Protein AF-A0A853F2Y1-F1 (afdb_monomer)

Structure (mmCIF, N/CA/C/O backbone):
data_AF-A0A853F2Y1-F1
#
_entry.id   AF-A0A853F2Y1-F1
#
loop_
_atom_site.group_PDB
_atom_site.id
_atom_site.type_symbol
_atom_site.label_atom_id
_atom_site.label_alt_id
_atom_site.label_comp_id
_atom_site.label_asym_id
_atom_site.label_entity_id
_atom_site.label_seq_id
_atom_site.p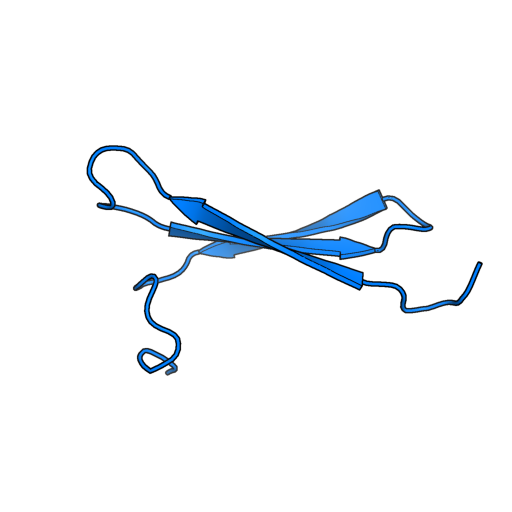dbx_PDB_ins_code
_atom_site.Cartn_x
_atom_site.Cartn_y
_atom_site.Cartn_z
_atom_site.occupancy
_atom_site.B_iso_or_equiv
_atom_site.auth_seq_id
_atom_site.auth_comp_id
_atom_site.auth_asym_id
_atom_site.auth_atom_id
_atom_site.pdbx_PDB_model_num
ATOM 1 N N . MET A 1 1 ? 15.167 4.378 -16.816 1.00 56.56 1 MET A N 1
ATOM 2 C CA . MET A 1 1 ? 13.969 3.815 -16.158 1.00 56.56 1 MET A CA 1
ATOM 3 C C . MET A 1 1 ? 14.167 2.313 -16.071 1.00 56.56 1 MET A C 1
ATOM 5 O O . MET A 1 1 ? 14.561 1.728 -17.071 1.00 56.56 1 MET A O 1
ATOM 9 N N . ILE A 1 2 ? 14.004 1.730 -14.882 1.00 72.19 2 ILE A N 1
ATOM 10 C CA . ILE A 1 2 ? 14.167 0.293 -14.616 1.00 72.19 2 ILE A CA 1
ATOM 11 C C . ILE A 1 2 ? 12.770 -0.280 -14.367 1.00 72.19 2 ILE A C 1
ATOM 13 O O . ILE A 1 2 ? 12.024 0.271 -13.556 1.00 72.19 2 ILE A O 1
ATOM 17 N N . ALA A 1 3 ? 12.415 -1.353 -15.077 1.00 67.38 3 ALA A N 1
ATOM 18 C CA . ALA A 1 3 ? 11.192 -2.102 -14.803 1.00 67.38 3 ALA A CA 1
ATOM 19 C C . ALA A 1 3 ? 11.248 -2.639 -13.363 1.00 67.38 3 ALA A C 1
ATOM 21 O O . ALA A 1 3 ? 12.261 -3.219 -12.969 1.00 67.38 3 ALA A O 1
ATOM 22 N N . GLY A 1 4 ? 10.196 -2.417 -12.572 1.00 71.19 4 GLY A N 1
ATOM 23 C CA . GLY A 1 4 ? 10.170 -2.830 -11.165 1.00 71.19 4 GLY A CA 1
ATOM 24 C C . GLY A 1 4 ? 10.717 -1.814 -10.155 1.00 71.19 4 GLY A C 1
ATOM 25 O O . GLY A 1 4 ? 11.003 -2.190 -9.021 1.00 71.19 4 GLY A O 1
ATOM 26 N N . TYR A 1 5 ? 10.850 -0.533 -10.516 1.00 90.06 5 TYR A N 1
ATOM 27 C CA . TYR A 1 5 ? 11.078 0.527 -9.527 1.00 90.06 5 TYR A CA 1
ATOM 28 C C . TYR A 1 5 ? 9.766 0.869 -8.800 1.00 90.06 5 TYR A C 1
ATOM 30 O O . TYR A 1 5 ? 8.963 1.681 -9.276 1.00 90.06 5 TYR A O 1
ATOM 38 N N . TRP A 1 6 ? 9.549 0.196 -7.668 1.00 93.62 6 TRP A N 1
ATOM 39 C CA . TRP A 1 6 ? 8.387 0.370 -6.801 1.00 93.62 6 TRP A CA 1
ATOM 40 C C . TRP A 1 6 ? 8.732 1.219 -5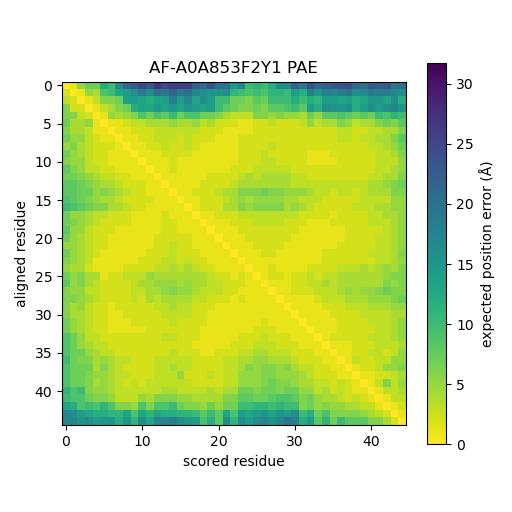.575 1.00 93.62 6 TRP A C 1
ATOM 42 O O . TRP A 1 6 ? 9.779 1.027 -4.964 1.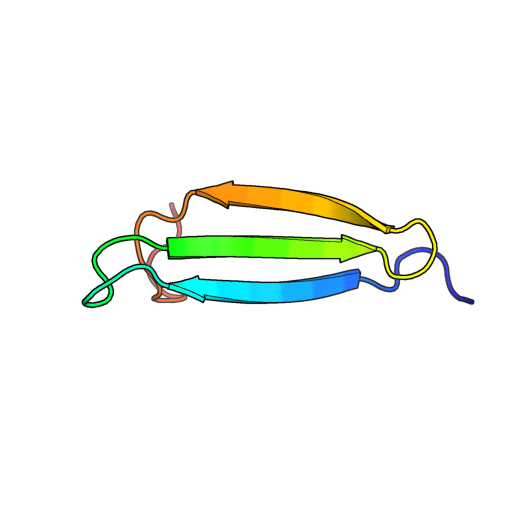00 93.62 6 TRP A O 1
ATOM 52 N N . GLU A 1 7 ? 7.827 2.115 -5.193 1.00 95.50 7 GLU A N 1
ATOM 53 C CA . GLU A 1 7 ? 7.848 2.811 -3.901 1.00 95.50 7 GLU A CA 1
ATOM 54 C C . GLU A 1 7 ? 6.636 2.389 -3.080 1.00 95.50 7 GLU A C 1
ATOM 56 O O . GLU A 1 7 ? 5.567 2.134 -3.643 1.00 95.50 7 GLU A O 1
ATOM 61 N N . GLY A 1 8 ? 6.784 2.361 -1.758 1.00 94.88 8 GLY A N 1
ATOM 62 C CA . GLY A 1 8 ? 5.682 2.096 -0.842 1.00 94.88 8 GLY A CA 1
ATOM 63 C C . GLY A 1 8 ? 5.597 3.131 0.268 1.00 94.88 8 GLY A C 1
ATOM 64 O O . GLY A 1 8 ? 6.618 3.635 0.730 1.00 94.88 8 GLY A O 1
ATOM 65 N N . ASP A 1 9 ? 4.376 3.426 0.698 1.00 95.94 9 ASP A N 1
ATOM 66 C CA . ASP A 1 9 ? 4.094 4.315 1.823 1.00 95.94 9 ASP A CA 1
ATOM 67 C C . ASP A 1 9 ? 2.959 3.743 2.687 1.00 95.94 9 ASP A C 1
ATOM 69 O O . ASP A 1 9 ? 2.233 2.823 2.289 1.00 95.94 9 ASP A O 1
ATOM 73 N N . LEU A 1 10 ? 2.802 4.275 3.897 1.00 96.19 10 LEU A N 1
ATOM 74 C CA . LEU A 1 10 ? 1.730 3.908 4.812 1.00 96.19 10 LEU A CA 1
ATOM 75 C C . LEU A 1 10 ? 0.878 5.127 5.152 1.00 96.19 10 LEU A C 1
ATOM 77 O O . LEU A 1 10 ? 1.312 6.037 5.855 1.00 96.19 10 LEU A O 1
ATOM 81 N N . ILE A 1 11 ? -0.391 5.083 4.754 1.00 96.62 11 ILE A N 1
ATOM 82 C CA . ILE A 1 11 ? -1.367 6.113 5.111 1.00 96.62 11 ILE A CA 1
ATOM 83 C C . ILE A 1 11 ? -2.118 5.668 6.364 1.00 96.62 11 ILE A C 1
ATOM 85 O O . ILE A 1 11 ? -2.735 4.596 6.391 1.00 96.62 11 ILE A O 1
ATOM 89 N N . THR A 1 12 ? -2.110 6.509 7.400 1.00 96.75 12 THR A N 1
ATOM 90 C CA . THR A 1 12 ? -2.895 6.297 8.622 1.00 96.75 12 THR A CA 1
ATOM 91 C C . THR A 1 12 ? -4.108 7.224 8.661 1.00 96.75 12 THR A C 1
ATOM 93 O O . THR A 1 12 ? -4.057 8.391 8.2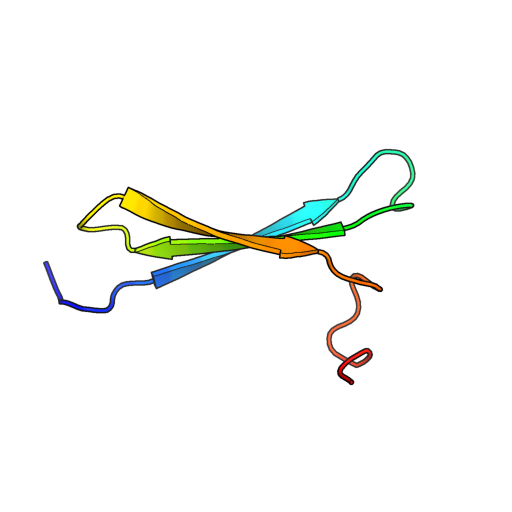80 1.00 96.75 12 THR A O 1
ATOM 96 N N . GLY A 1 13 ? -5.243 6.683 9.102 1.00 95.31 13 GLY A N 1
ATOM 97 C CA . GLY A 1 13 ? -6.468 7.447 9.312 1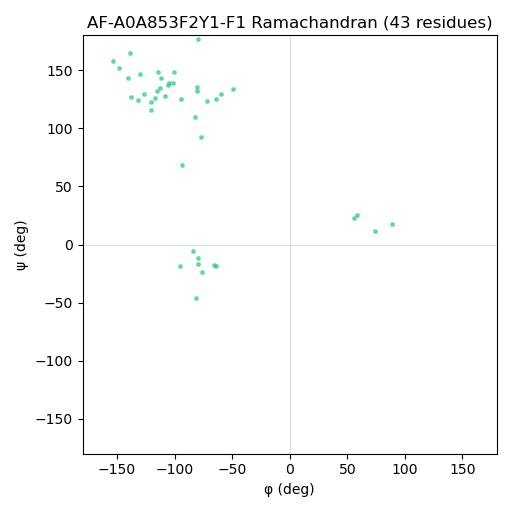.00 95.31 13 GLY A CA 1
ATOM 98 C C . GLY A 1 13 ? -6.454 8.223 10.628 1.00 95.31 13 GLY A C 1
ATOM 99 O O . GLY A 1 13 ? -5.549 8.088 11.456 1.00 95.31 13 GLY A O 1
ATOM 100 N N . SER A 1 14 ? -7.515 9.003 10.855 1.00 96.38 14 SER A N 1
ATOM 101 C CA . SER A 1 14 ? -7.690 9.790 12.082 1.00 96.38 14 SER A CA 1
ATOM 102 C C . SER A 1 14 ? -7.462 8.945 13.337 1.00 96.38 14 SER A C 1
ATOM 104 O O . SER A 1 14 ? -7.956 7.819 13.454 1.00 96.38 14 SER A O 1
ATOM 106 N N . GLN A 1 15 ? -6.689 9.497 14.277 1.00 95.44 15 GLN A N 1
ATOM 107 C CA . GLN A 1 15 ? -6.334 8.842 15.539 1.00 95.44 15 GLN A CA 1
ATOM 108 C C . GLN A 1 15 ? -5.658 7.465 15.357 1.00 95.44 15 GLN A C 1
ATOM 110 O O . GLN A 1 15 ? -5.696 6.645 16.269 1.00 95.44 15 GLN A O 1
ATOM 115 N N . ASN A 1 16 ? -5.043 7.189 14.197 1.00 92.06 16 ASN A N 1
ATOM 116 C CA . ASN A 1 16 ? -4.422 5.903 13.847 1.00 92.06 16 ASN A CA 1
ATOM 117 C C . ASN A 1 16 ? -5.376 4.690 13.891 1.00 92.06 16 ASN A C 1
ATOM 119 O O . ASN A 1 16 ? -4.923 3.563 14.080 1.00 92.06 16 ASN A O 1
ATOM 123 N N . LYS A 1 17 ? -6.690 4.895 13.721 1.00 93.50 17 LYS A N 1
ATOM 124 C CA . LYS A 1 17 ? -7.697 3.817 13.829 1.00 93.50 17 LYS A CA 1
ATOM 125 C C . LYS A 1 17 ? -7.824 2.933 12.583 1.00 93.50 17 LYS A C 1
ATOM 127 O O . LYS A 1 17 ? -8.473 1.895 12.634 1.00 93.50 17 LYS A O 1
ATOM 132 N N . SER A 1 18 ? -7.228 3.335 11.466 1.00 95.00 18 SER A N 1
ATOM 133 C CA . SER A 1 18 ? -7.228 2.584 10.209 1.00 95.00 18 SER A CA 1
ATOM 134 C C . SER A 1 18 ? -5.932 2.834 9.453 1.00 95.00 18 SER A C 1
ATOM 136 O O . SER A 1 18 ? -5.351 3.912 9.587 1.00 95.00 18 SER A O 1
ATOM 138 N N . CYS A 1 19 ? -5.495 1.868 8.648 1.00 96.50 19 CYS A N 1
ATOM 139 C CA . CYS A 1 19 ? -4.248 1.965 7.895 1.00 96.50 19 CYS A CA 1
ATOM 140 C C . CYS A 1 19 ? -4.420 1.377 6.486 1.00 96.50 19 CYS A C 1
ATOM 142 O O . CYS A 1 19 ? -5.116 0.371 6.312 1.00 96.50 19 CYS A O 1
ATOM 144 N N . VAL A 1 20 ? -3.774 1.990 5.495 1.00 97.06 20 VAL A N 1
ATOM 145 C CA . VAL A 1 20 ? -3.696 1.483 4.117 1.00 97.06 20 VAL A CA 1
ATOM 146 C C . VAL A 1 20 ? -2.246 1.542 3.660 1.00 97.06 20 VAL A C 1
ATOM 148 O O . VAL A 1 20 ? -1.628 2.604 3.710 1.00 97.06 20 VAL A O 1
ATOM 151 N N . GLY A 1 21 ? -1.712 0.403 3.225 1.00 96.69 21 GLY A N 1
ATOM 152 C CA . GLY A 1 21 ? -0.424 0.347 2.542 1.00 96.69 21 GLY A CA 1
ATOM 153 C C . GLY A 1 21 ? -0.600 0.731 1.078 1.00 96.69 21 GLY A C 1
ATOM 154 O O . GLY A 1 21 ? -1.545 0.267 0.428 1.00 96.69 21 GLY A O 1
ATOM 155 N N . THR A 1 22 ? 0.290 1.572 0.569 1.00 97.06 22 THR A N 1
ATOM 156 C CA . THR A 1 22 ? 0.332 1.966 -0.838 1.00 97.06 22 THR A CA 1
ATOM 157 C C . THR A 1 22 ? 1.581 1.384 -1.487 1.00 97.06 22 THR A C 1
ATOM 159 O O . THR A 1 22 ? 2.632 1.289 -0.855 1.00 97.06 22 THR A O 1
ATOM 162 N N . LEU A 1 23 ? 1.465 0.966 -2.746 1.00 96.62 23 LEU A N 1
ATOM 163 C CA . LEU A 1 23 ? 2.604 0.566 -3.565 1.00 96.62 23 LEU A CA 1
ATOM 164 C C . LEU A 1 23 ? 2.421 1.134 -4.972 1.00 96.62 23 LEU A C 1
ATOM 166 O O . LEU A 1 23 ? 1.374 0.919 -5.584 1.00 96.62 23 LEU A O 1
ATOM 170 N N . VAL A 1 24 ? 3.419 1.852 -5.478 1.00 96.12 24 VAL A N 1
ATOM 171 C CA . VAL A 1 24 ? 3.367 2.499 -6.793 1.00 96.12 24 VAL A CA 1
ATOM 172 C C . VAL A 1 24 ? 4.557 2.106 -7.655 1.00 96.12 24 VAL A C 1
ATOM 174 O O . VAL A 1 24 ? 5.703 2.225 -7.224 1.00 96.12 24 VAL A O 1
ATOM 177 N N . GLU A 1 25 ? 4.307 1.666 -8.890 1.00 95.50 25 GLU A N 1
ATOM 178 C CA . GLU A 1 25 ? 5.367 1.532 -9.891 1.00 95.50 25 GLU A CA 1
ATOM 179 C C . GLU A 1 25 ? 5.597 2.905 -10.521 1.00 95.50 25 GLU A C 1
ATOM 181 O O . GLU A 1 25 ? 4.771 3.412 -11.280 1.00 95.50 25 GLU A O 1
ATOM 186 N N . ARG A 1 26 ? 6.738 3.531 -10.233 1.00 92.19 26 ARG A N 1
ATOM 187 C CA . ARG A 1 26 ? 6.984 4.933 -10.612 1.00 92.19 26 ARG A CA 1
ATOM 188 C C . ARG A 1 26 ? 7.076 5.196 -12.110 1.00 92.19 26 ARG A C 1
ATOM 190 O O . ARG A 1 26 ? 6.989 6.349 -12.520 1.00 92.19 26 ARG A O 1
ATOM 197 N N . THR A 1 27 ? 7.288 4.151 -12.905 1.00 90.94 27 THR A N 1
ATOM 198 C CA . THR A 1 27 ? 7.386 4.272 -14.363 1.00 90.94 27 THR A CA 1
ATOM 199 C C . THR A 1 27 ? 6.002 4.324 -15.009 1.00 90.94 27 THR A C 1
ATOM 201 O O . THR A 1 27 ? 5.770 5.179 -15.857 1.00 90.94 27 THR A O 1
ATOM 204 N N . SER A 1 28 ? 5.081 3.443 -14.606 1.00 92.31 28 SER A N 1
ATOM 205 C CA . SER A 1 28 ? 3.729 3.373 -15.181 1.00 92.31 28 SER A CA 1
ATOM 206 C C . SER A 1 28 ? 2.677 4.161 -14.399 1.00 92.31 28 SER A C 1
ATOM 208 O O . SER A 1 28 ? 1.607 4.445 -14.932 1.00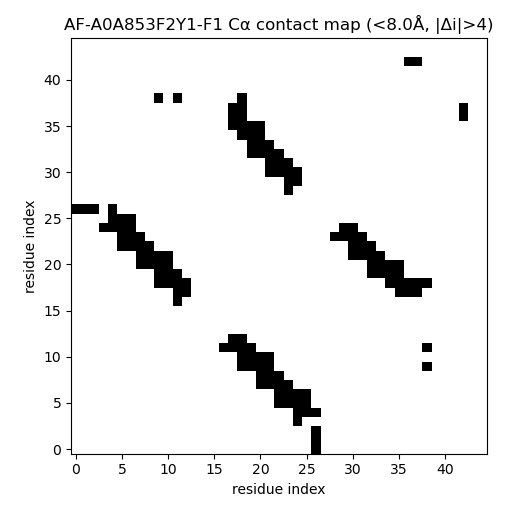 92.31 28 SER A O 1
ATOM 210 N N . GLY A 1 29 ? 2.949 4.495 -13.134 1.00 92.75 29 GLY A N 1
ATOM 211 C CA . GLY A 1 29 ? 1.955 5.039 -12.209 1.00 92.75 29 GLY A CA 1
ATOM 212 C C . GLY A 1 29 ? 0.962 3.992 -11.693 1.00 92.75 29 GLY A C 1
ATOM 213 O O . GLY A 1 29 ? -0.044 4.362 -11.090 1.00 92.75 29 GLY A O 1
ATOM 214 N N . TYR A 1 30 ? 1.214 2.699 -11.919 1.00 94.88 30 TYR A N 1
ATOM 215 C CA . TYR A 1 30 ? 0.346 1.631 -11.435 1.00 94.88 30 TYR A CA 1
ATOM 216 C C . TYR A 1 30 ? 0.327 1.588 -9.901 1.00 94.88 30 TYR A C 1
ATOM 218 O O . TYR A 1 30 ? 1.380 1.486 -9.271 1.00 94.88 30 TYR A O 1
ATOM 226 N N . LEU A 1 31 ? -0.873 1.660 -9.315 1.00 96.00 31 LEU A N 1
ATOM 227 C CA . LEU A 1 31 ? -1.101 1.788 -7.874 1.00 96.00 31 LEU A CA 1
ATOM 228 C C . LEU A 1 31 ? -1.811 0.557 -7.304 1.00 96.00 31 LEU A C 1
ATOM 230 O O . LEU A 1 31 ? -2.869 0.154 -7.788 1.00 96.00 31 LEU A O 1
ATOM 234 N N . VAL A 1 32 ? -1.276 0.035 -6.203 1.00 97.25 32 VAL A N 1
ATOM 235 C CA . VAL A 1 32 ? -1.917 -0.979 -5.361 1.00 97.25 32 VAL A CA 1
ATOM 236 C C . VAL A 1 32 ? -2.257 -0.370 -4.003 1.00 97.25 32 VAL A C 1
ATOM 238 O O . VAL A 1 32 ? -1.428 0.298 -3.384 1.00 97.25 32 VAL A O 1
ATOM 241 N N . LEU A 1 33 ? -3.478 -0.632 -3.530 1.00 97.56 33 LEU A N 1
ATOM 242 C CA . LEU A 1 33 ? -3.943 -0.272 -2.191 1.00 97.56 33 LEU A CA 1
ATOM 243 C C . LEU A 1 33 ? -4.267 -1.540 -1.407 1.00 97.56 33 LEU A C 1
ATOM 245 O O . LEU A 1 33 ? -5.064 -2.364 -1.856 1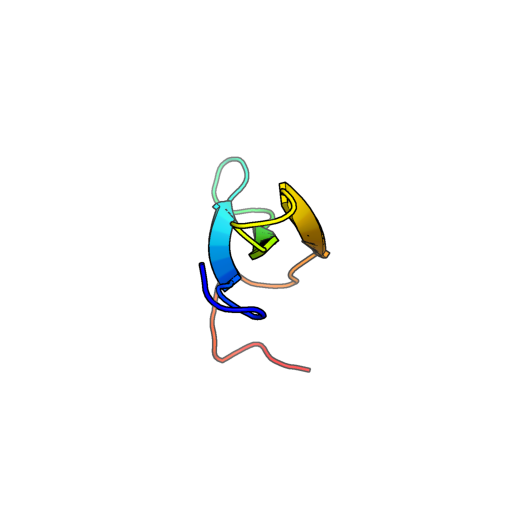.00 97.56 33 LEU A O 1
ATOM 249 N N . SER A 1 34 ? -3.677 -1.674 -0.222 1.00 95.44 34 SER A N 1
ATOM 250 C CA . SER A 1 34 ? -3.909 -2.809 0.670 1.00 95.44 34 SER A CA 1
ATOM 251 C C . SER A 1 34 ? -4.460 -2.335 2.007 1.00 95.44 34 SER A C 1
ATOM 253 O O . SER A 1 34 ? -3.840 -1.521 2.695 1.00 95.44 34 SER A O 1
ATOM 255 N N . LYS A 1 35 ? -5.638 -2.837 2.390 1.00 94.62 35 LYS A N 1
ATOM 256 C CA . LYS A 1 35 ? -6.212 -2.569 3.712 1.00 94.62 35 LYS A CA 1
ATOM 257 C C . LYS A 1 35 ? -5.416 -3.332 4.769 1.00 94.62 35 LYS A C 1
ATOM 259 O O . LYS A 1 35 ? -5.331 -4.55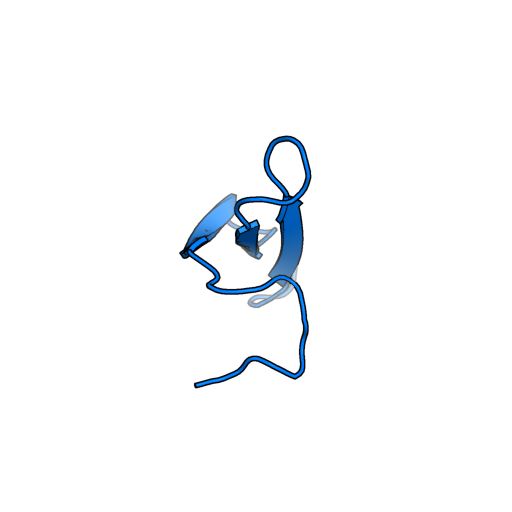4 4.711 1.00 94.62 35 LYS A O 1
ATOM 264 N N . MET A 1 36 ? -4.886 -2.610 5.752 1.00 93.88 36 MET A N 1
ATOM 265 C CA . MET A 1 36 ? -4.035 -3.175 6.798 1.00 93.88 36 MET A CA 1
ATOM 266 C C . MET A 1 36 ? -4.807 -3.272 8.118 1.00 93.88 36 MET A C 1
ATOM 268 O O . MET A 1 36 ? -5.500 -2.330 8.510 1.00 93.88 36 MET A O 1
ATOM 272 N N . ASN A 1 37 ? -4.660 -4.392 8.830 1.00 91.94 37 ASN A N 1
ATOM 273 C CA . ASN A 1 37 ? -5.262 -4.587 10.158 1.00 91.94 37 ASN A CA 1
ATOM 274 C C . ASN A 1 37 ? -4.510 -3.823 11.261 1.00 91.94 37 ASN A C 1
ATOM 276 O O . ASN A 1 37 ? -5.079 -3.494 12.298 1.00 91.94 37 ASN A O 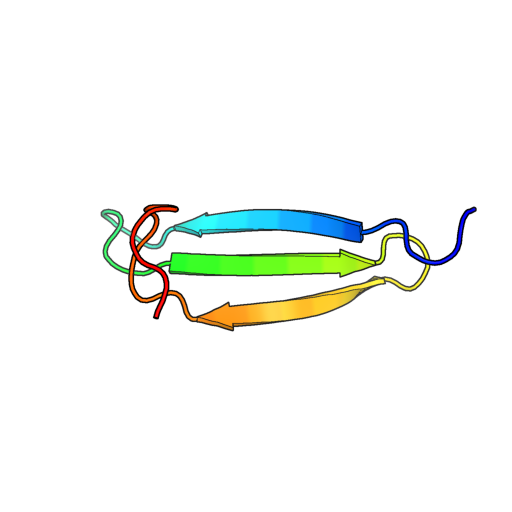1
ATOM 280 N N . SER A 1 38 ? -3.232 -3.521 11.032 1.00 91.06 38 SER A N 1
ATOM 281 C CA . SER A 1 38 ? -2.363 -2.782 11.943 1.00 91.06 38 SER A CA 1
ATOM 282 C C . SER A 1 38 ? -1.266 -2.062 11.156 1.00 91.06 38 SER A C 1
ATOM 284 O O . SER A 1 38 ? -0.932 -2.457 10.042 1.00 91.06 38 SER A O 1
ATOM 286 N N . LYS A 1 39 ? -0.682 -1.013 11.748 1.00 91.31 39 LYS A N 1
ATOM 287 C CA . LYS A 1 39 ? 0.517 -0.332 11.222 1.00 91.31 39 LYS A CA 1
ATOM 288 C C . LYS A 1 39 ? 1.835 -1.008 11.614 1.00 91.31 39 LYS A C 1
ATOM 290 O O . LYS A 1 39 ? 2.899 -0.543 11.224 1.00 91.31 39 LYS A O 1
ATOM 295 N N . SER A 1 40 ? 1.780 -2.041 12.455 1.00 90.25 40 SER A N 1
ATOM 296 C CA . SER A 1 40 ? 2.968 -2.759 12.916 1.00 90.25 40 SER A CA 1
ATOM 297 C C . SER A 1 40 ? 3.431 -3.770 11.873 1.00 90.25 40 SER A C 1
ATOM 299 O O . SER A 1 40 ? 2.638 -4.596 11.431 1.00 90.25 40 SER A O 1
ATOM 301 N N . ALA A 1 41 ? 4.731 -3.776 11.574 1.00 87.56 41 ALA A N 1
ATOM 302 C CA . ALA A 1 41 ? 5.352 -4.789 10.719 1.00 87.56 41 ALA A CA 1
ATOM 303 C C . ALA A 1 41 ? 5.289 -6.207 11.317 1.00 87.56 41 ALA A C 1
ATOM 305 O O . ALA A 1 41 ? 5.446 -7.184 10.598 1.00 87.56 41 ALA A O 1
ATOM 306 N N . LEU A 1 42 ? 5.050 -6.327 12.628 1.00 89.56 42 LEU A N 1
ATOM 307 C CA . LEU A 1 42 ? 4.913 -7.621 13.303 1.00 89.56 42 LEU A CA 1
ATOM 308 C C . LEU A 1 42 ? 3.530 -8.246 13.103 1.00 89.56 42 LEU A C 1
ATOM 310 O O . LEU A 1 42 ? 3.343 -9.426 13.374 1.00 89.56 42 LEU A O 1
ATOM 314 N N . ASN A 1 43 ? 2.545 -7.455 12.680 1.00 82.75 43 ASN A N 1
ATOM 315 C CA . ASN A 1 43 ? 1.184 -7.926 12.478 1.00 82.75 43 ASN A CA 1
ATOM 316 C C . ASN A 1 43 ? 1.001 -8.348 11.016 1.00 82.75 43 ASN A C 1
ATOM 318 O O . ASN A 1 43 ? 0.317 -7.689 10.235 1.00 82.75 43 ASN A O 1
ATOM 322 N N . VAL A 1 44 ? 1.679 -9.436 10.666 1.00 72.25 44 VAL A N 1
ATOM 323 C CA . VAL A 1 44 ? 1.496 -10.175 9.415 1.00 72.25 44 VAL A CA 1
ATOM 324 C C . VAL A 1 44 ? 0.634 -11.404 9.705 1.00 72.25 44 VAL A C 1
ATOM 326 O O . VAL A 1 44 ? 0.631 -11.891 10.834 1.00 72.25 44 VAL A O 1
ATOM 329 N N . ASN A 1 45 ? -0.159 -11.826 8.721 1.00 64.31 45 ASN A N 1
ATOM 330 C CA . ASN A 1 45 ? -1.089 -12.952 8.850 1.00 64.31 45 ASN A CA 1
ATOM 331 C C . ASN A 1 45 ? -0.343 -14.282 9.011 1.00 64.31 45 ASN A C 1
ATOM 333 O O . ASN A 1 45 ? 0.660 -14.455 8.281 1.00 64.31 45 ASN A O 1
#

Organism: NCBI:txid2738886

Sequence (45 aa):
MIAGYWEGDLITGSQNKSCVGTLVERTSGYLVLSKMNSKSALNVN

Foldseek 3Di:
DDPPPKDKDKDADPPSCWIWIWIADVVPRDIDIDTDPHPDPVPDD

Solvent-accessible surface area (backbone atoms only — not comparable to full-atom values): 2970 Å² total; per-residue (Å²): 140,64,92,85,50,66,51,71,53,77,50,66,41,80,94,68,76,43,33,35,42,40,37,33,32,73,86,81,65,51,75,47,81,42,86,39,96,52,89,50,90,83,66,65,135

Mean predicted aligned error: 4.28 Å

Nearest PDB structures (foldseek):
  7x8a-assembly1_D  TM=6.766E-01  e=1.929E+00  Candidatus Scalindua brodae
  8p9o-assembly1_A  TM=5.738E-01  e=6.291E+00  Thermochaetoides thermophila DSM 1495
  5nst-assembly1_B  TM=4.377E-01  e=2.349E+00  Homo sapiens
  4wht-assembly4_G  TM=4.386E-01  e=3.055E+00  Rattus norvegicus
  5az2-assembly1_H  TM=4.416E-01  e=6.718E+00  Mus musculus

Secondary structure (DSSP, 8-state):
--TT-EEEEEEE-GGG--EEEEEEETTTTEEEEEEES-S-TT---

Radius of gyration: 12.41 Å; Cα contacts (8 Å, |Δi|>4): 69; chains: 1; bounding box: 22×23×32 Å

pLDDT: mean 90.42, std 9.72, range [56.56, 97.56]